Protein AF-A0A7D9DNH7-F1 (afdb_monomer_lite)

Radius of gyration: 18.73 Å; chains: 1; bounding box: 53×32×48 Å

pLDDT: mean 83.28, std 10.62, range [51.16, 94.81]

Structure (mmCIF, N/CA/C/O backbone):
data_AF-A0A7D9DNH7-F1
#
_entry.id   AF-A0A7D9DNH7-F1
#
loop_
_atom_site.group_PDB
_atom_site.id
_atom_site.type_symbol
_atom_site.label_atom_id
_atom_site.label_alt_id
_atom_site.label_comp_id
_atom_site.label_asym_id
_atom_site.label_entity_id
_atom_site.label_seq_id
_atom_site.pdbx_PDB_ins_code
_atom_site.Cartn_x
_atom_site.Cartn_y
_atom_site.Cartn_z
_atom_site.occupancy
_atom_site.B_iso_or_equiv
_atom_site.auth_seq_id
_atom_site.auth_comp_id
_atom_site.auth_asym_id
_atom_site.auth_atom_id
_atom_site.pdbx_PDB_model_num
ATOM 1 N N . MET A 1 1 ? 29.385 6.084 21.677 1.00 51.16 1 MET A N 1
ATOM 2 C CA . MET A 1 1 ? 28.179 6.344 20.855 1.00 51.16 1 MET A CA 1
ATOM 3 C C . MET A 1 1 ? 28.344 7.705 20.201 1.00 51.16 1 MET A C 1
ATOM 5 O O . MET A 1 1 ? 28.727 8.640 20.888 1.00 51.16 1 MET A O 1
ATOM 9 N N . CYS A 1 2 ? 28.185 7.783 18.880 1.00 61.97 2 CYS A N 1
ATOM 10 C CA . CYS A 1 2 ? 28.590 8.934 18.068 1.00 61.97 2 CYS A CA 1
ATOM 11 C C . CYS A 1 2 ? 27.784 10.197 18.430 1.00 61.97 2 CYS A C 1
ATOM 13 O O . CYS A 1 2 ? 26.560 10.192 18.310 1.00 61.97 2 CYS A O 1
ATOM 15 N N . SER A 1 3 ? 28.459 11.275 18.842 1.00 69.44 3 SER A N 1
ATOM 16 C CA . SER A 1 3 ? 27.865 12.588 19.164 1.00 69.44 3 SER A CA 1
ATOM 17 C C . SER A 1 3 ? 27.071 13.202 18.003 1.00 69.44 3 SER A C 1
ATOM 19 O O . SER A 1 3 ? 26.214 14.058 18.215 1.00 69.44 3 SER A O 1
ATOM 21 N N . SER A 1 4 ? 27.290 12.724 16.776 1.00 69.75 4 SER A N 1
ATOM 22 C CA . SER A 1 4 ? 26.483 13.082 15.610 1.00 69.75 4 SER A CA 1
ATOM 23 C C . SER A 1 4 ? 25.019 12.657 15.745 1.00 69.75 4 SER A C 1
ATOM 25 O O . SER A 1 4 ? 24.146 13.373 15.267 1.00 69.75 4 SER A O 1
ATOM 27 N N . LEU A 1 5 ? 24.724 11.548 16.438 1.00 69.06 5 LEU A N 1
ATOM 28 C CA . LEU A 1 5 ? 23.354 11.041 16.620 1.00 69.06 5 LEU A CA 1
ATOM 29 C C . LEU A 1 5 ? 22.525 11.875 17.610 1.00 69.06 5 LEU A C 1
ATOM 31 O O . LEU A 1 5 ? 21.301 11.778 17.613 1.00 69.06 5 LEU A O 1
ATOM 35 N N . THR A 1 6 ? 23.164 12.711 18.433 1.00 79.44 6 THR A N 1
ATOM 36 C CA . THR A 1 6 ? 22.495 13.615 19.386 1.00 79.44 6 THR A CA 1
ATOM 37 C C . THR A 1 6 ? 22.468 15.070 18.912 1.00 79.44 6 THR A C 1
ATOM 39 O O . THR A 1 6 ? 22.010 15.955 19.640 1.00 79.44 6 THR A O 1
ATOM 42 N N . ASN A 1 7 ? 22.918 15.345 17.682 1.00 88.94 7 ASN A N 1
ATOM 43 C CA . ASN A 1 7 ? 22.878 16.680 17.098 1.00 88.94 7 ASN A CA 1
ATOM 44 C C . ASN A 1 7 ? 21.425 17.180 17.002 1.00 88.94 7 ASN A C 1
ATOM 46 O O . ASN A 1 7 ? 20.582 16.568 16.348 1.00 88.94 7 ASN A O 1
ATOM 50 N N . LYS A 1 8 ? 21.130 18.321 17.636 1.00 88.38 8 LYS A N 1
ATOM 51 C CA . LYS A 1 8 ? 19.765 18.870 17.728 1.00 88.38 8 LYS A CA 1
ATOM 52 C C . LYS A 1 8 ? 19.143 19.153 16.359 1.00 88.38 8 LYS A C 1
ATOM 54 O O . LYS A 1 8 ? 17.944 18.951 16.194 1.00 88.38 8 LYS A O 1
ATOM 59 N N . THR A 1 9 ? 19.940 19.592 15.388 1.00 87.06 9 THR A N 1
ATOM 60 C CA . THR A 1 9 ? 19.488 19.861 14.018 1.00 87.06 9 THR A CA 1
ATOM 61 C C . THR A 1 9 ? 19.172 18.564 13.287 1.00 87.06 9 THR A C 1
ATOM 63 O O . THR A 1 9 ? 18.117 18.472 12.669 1.00 87.06 9 THR A O 1
ATOM 66 N N . LEU A 1 10 ? 20.022 17.539 13.423 1.00 82.19 10 LEU A N 1
ATOM 67 C CA . LEU A 1 10 ? 19.760 16.209 12.867 1.00 82.19 10 LEU A CA 1
ATOM 68 C C . LEU A 1 10 ? 18.488 15.602 13.468 1.00 82.19 10 LEU A C 1
ATOM 70 O O . LEU A 1 10 ? 17.602 15.183 12.735 1.00 82.19 10 LEU A O 1
ATOM 74 N N . VAL A 1 11 ? 18.359 15.614 14.795 1.00 82.50 11 VAL A N 1
ATOM 75 C CA . VAL A 1 11 ? 17.178 15.092 15.499 1.00 82.50 11 VAL A CA 1
ATOM 76 C C . VAL A 1 11 ? 15.916 15.860 15.101 1.00 82.50 11 VAL A C 1
ATOM 78 O O . VAL A 1 11 ? 14.865 15.254 14.907 1.00 82.50 11 VAL A O 1
ATOM 81 N N . LYS A 1 12 ? 16.000 17.185 14.943 1.00 81.62 12 LYS A N 1
ATOM 82 C CA . LYS A 1 12 ? 14.887 18.009 14.458 1.00 81.62 12 LYS A CA 1
ATOM 83 C C . LYS A 1 12 ? 14.516 17.656 13.017 1.00 81.62 12 LYS A C 1
ATOM 85 O O . LYS A 1 12 ? 13.336 17.479 12.746 1.00 81.62 12 LYS A O 1
ATOM 90 N N . GLY A 1 13 ? 15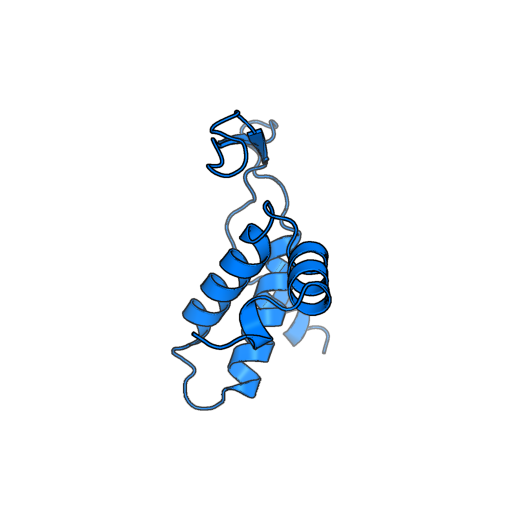.502 17.500 12.136 1.00 78.88 13 GLY A N 1
ATOM 91 C CA . GLY A 1 13 ? 15.292 17.084 10.750 1.00 78.88 13 GLY A CA 1
ATOM 92 C C . GLY A 1 13 ? 14.648 15.703 10.657 1.00 78.88 13 GLY A C 1
ATOM 93 O O . GLY A 1 13 ? 13.672 15.540 9.937 1.00 78.88 13 GLY A O 1
ATOM 94 N N . ILE A 1 14 ? 15.105 14.742 11.464 1.00 71.88 14 ILE A N 1
ATOM 95 C CA . ILE A 1 14 ? 14.503 13.405 11.555 1.00 71.88 14 ILE A CA 1
ATOM 96 C C . ILE A 1 14 ? 13.054 13.496 12.042 1.00 71.88 14 ILE A C 1
ATOM 98 O O . ILE A 1 14 ? 12.186 12.886 11.436 1.00 71.88 14 ILE A O 1
ATOM 102 N N . LYS A 1 15 ? 12.759 14.286 13.082 1.00 71.38 15 LYS A N 1
ATOM 103 C CA . LYS A 1 15 ? 11.382 14.481 13.576 1.00 71.38 15 LYS A CA 1
ATOM 104 C C . LYS A 1 15 ? 10.466 15.181 12.568 1.00 71.38 15 LYS A C 1
ATOM 106 O O . LYS A 1 15 ? 9.268 14.931 12.569 1.00 71.38 15 LYS A O 1
ATOM 111 N N . GLN A 1 16 ? 11.008 16.075 11.743 1.00 72.06 16 GLN A N 1
ATOM 112 C CA . GLN A 1 16 ? 10.260 16.758 10.683 1.00 72.06 16 GLN A CA 1
ATOM 113 C C . GLN A 1 16 ? 10.025 15.850 9.472 1.00 72.06 16 GLN A C 1
ATOM 115 O O . GLN A 1 16 ? 8.949 15.887 8.889 1.00 72.06 16 GLN A O 1
ATOM 120 N N . ALA A 1 17 ? 11.014 15.031 9.110 1.00 64.31 17 ALA A N 1
ATOM 121 C CA . ALA A 1 17 ? 10.916 14.063 8.018 1.00 64.31 17 ALA A CA 1
ATOM 122 C C . ALA A 1 17 ? 10.108 12.814 8.406 1.00 64.31 17 ALA A C 1
ATOM 124 O O . ALA A 1 17 ? 9.534 12.154 7.547 1.00 64.31 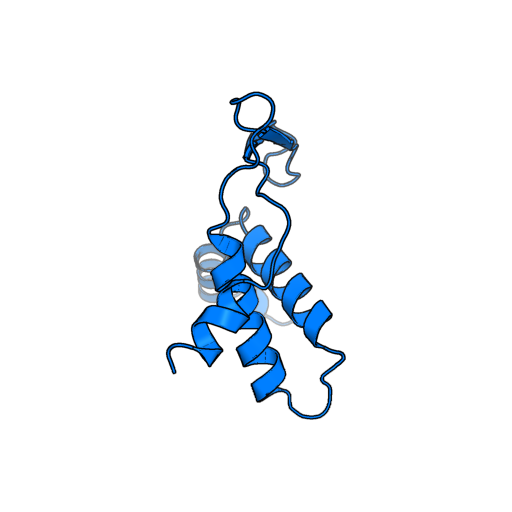17 ALA A O 1
ATOM 125 N N . CYS A 1 18 ? 10.069 12.494 9.697 1.00 56.59 18 CYS A N 1
ATOM 126 C CA . CYS A 1 18 ? 9.373 11.359 10.278 1.00 56.59 18 CYS A CA 1
ATOM 127 C C . CYS A 1 18 ? 8.596 11.846 11.512 1.00 56.59 18 CYS A C 1
ATOM 129 O O . CYS A 1 18 ? 9.069 11.695 12.647 1.00 56.59 18 CYS A O 1
ATOM 131 N N . PRO A 1 19 ? 7.422 12.484 11.324 1.00 61.34 19 PRO A N 1
ATOM 132 C CA . PRO A 1 19 ? 6.475 12.623 12.419 1.00 61.34 19 PRO A CA 1
ATOM 133 C C . PRO A 1 19 ? 6.210 11.221 12.975 1.00 61.34 19 PRO A C 1
ATOM 135 O O . PRO A 1 19 ? 6.101 10.263 12.212 1.00 61.34 19 PRO A O 1
ATOM 138 N N . ILE A 1 20 ? 6.135 11.107 14.301 1.00 55.97 20 ILE A N 1
ATOM 139 C CA . ILE A 1 20 ? 6.169 9.853 15.080 1.00 55.97 20 ILE A CA 1
ATOM 140 C C . ILE A 1 20 ? 5.081 8.815 14.697 1.00 55.97 20 ILE A C 1
ATOM 142 O O . ILE A 1 20 ? 5.055 7.715 15.240 1.00 55.97 20 ILE A O 1
ATOM 146 N N . GLU A 1 21 ? 4.208 9.127 13.735 1.00 55.81 21 GLU A N 1
ATOM 147 C CA . GLU A 1 21 ? 2.915 8.479 13.523 1.00 55.81 21 GLU A CA 1
ATOM 148 C C . GLU A 1 21 ? 2.615 7.953 12.109 1.00 55.81 21 GLU A C 1
ATOM 150 O O . GLU A 1 21 ? 1.562 7.349 11.917 1.00 55.81 21 GLU A O 1
ATOM 155 N N . GLN A 1 22 ? 3.482 8.087 11.099 1.00 59.34 22 GLN A N 1
ATOM 156 C CA . GLN A 1 22 ? 3.144 7.557 9.763 1.00 59.34 22 GLN A CA 1
ATOM 157 C C . GLN A 1 22 ? 4.311 6.908 9.015 1.00 59.34 22 GLN A C 1
ATOM 159 O O . GLN A 1 22 ? 4.745 7.385 7.972 1.00 59.34 22 GLN A O 1
ATOM 164 N N . THR A 1 23 ? 4.739 5.726 9.468 1.00 69.19 23 THR A N 1
ATOM 165 C CA . THR A 1 23 ? 5.520 4.802 8.621 1.00 69.19 23 THR A CA 1
ATOM 166 C C . THR A 1 23 ? 4.638 3.882 7.786 1.00 69.19 23 THR A C 1
ATOM 168 O O . THR A 1 23 ? 5.141 3.242 6.882 1.00 69.19 23 THR A O 1
ATOM 171 N N . SER A 1 24 ? 3.318 3.834 8.007 1.00 75.62 24 SER A N 1
ATOM 172 C CA . SER A 1 24 ? 2.465 2.809 7.374 1.00 75.62 24 SER A CA 1
ATOM 173 C C . SER A 1 24 ? 2.511 2.780 5.838 1.00 75.62 24 SER A C 1
ATOM 175 O O . SER A 1 24 ? 2.436 1.705 5.250 1.00 75.62 24 SER A O 1
ATOM 177 N N . CYS A 1 25 ? 2.674 3.940 5.191 1.00 81.00 25 CYS A N 1
ATOM 178 C CA . CYS A 1 25 ? 2.846 4.032 3.740 1.00 81.00 25 CYS A CA 1
ATOM 179 C C . CYS A 1 25 ? 4.225 3.501 3.308 1.00 81.00 25 CYS A C 1
ATOM 181 O O . CYS A 1 25 ? 4.320 2.709 2.375 1.00 81.00 25 CYS A O 1
ATOM 183 N N . LEU A 1 26 ? 5.278 3.864 4.049 1.00 84.94 26 LEU A N 1
ATOM 184 C CA . LEU A 1 26 ? 6.644 3.385 3.835 1.00 84.94 26 LEU A CA 1
ATOM 185 C C . LEU A 1 26 ? 6.760 1.869 4.076 1.00 84.94 26 LEU A C 1
ATOM 187 O O . LEU A 1 26 ? 7.304 1.154 3.242 1.00 84.94 26 LEU A O 1
ATOM 191 N N . ASP A 1 27 ? 6.183 1.366 5.166 1.00 85.12 27 ASP A N 1
ATOM 192 C CA . ASP A 1 27 ? 6.101 -0.059 5.500 1.00 85.12 27 ASP A CA 1
ATOM 193 C C . ASP A 1 27 ? 5.321 -0.829 4.424 1.00 85.12 27 ASP A C 1
ATOM 195 O O . ASP A 1 27 ? 5.725 -1.915 4.001 1.00 85.12 27 ASP A O 1
ATOM 199 N N . GLY A 1 28 ? 4.225 -0.240 3.930 1.00 88.25 28 GLY A N 1
ATOM 200 C CA . GLY A 1 28 ? 3.458 -0.765 2.804 1.00 88.25 28 GLY A CA 1
ATOM 201 C C . GLY A 1 28 ? 4.298 -0.864 1.531 1.00 88.25 28 GLY A C 1
ATOM 202 O O . GLY A 1 28 ? 4.306 -1.909 0.881 1.00 88.25 28 GLY A O 1
ATOM 203 N N . PHE A 1 29 ? 5.062 0.179 1.204 1.00 91.38 29 PHE A N 1
ATOM 204 C CA . PHE A 1 29 ? 5.954 0.177 0.048 1.00 91.38 29 PHE A CA 1
ATOM 205 C C . PHE A 1 29 ? 7.076 -0.859 0.186 1.00 91.38 29 PHE A C 1
ATOM 207 O O . PHE A 1 29 ? 7.321 -1.620 -0.749 1.00 91.38 29 PHE A O 1
ATOM 214 N N . HIS A 1 30 ? 7.706 -0.973 1.359 1.00 90.88 30 HIS A N 1
ATOM 215 C CA . HIS A 1 30 ? 8.704 -2.012 1.628 1.00 90.88 30 HIS A CA 1
ATOM 216 C C . HIS A 1 30 ? 8.135 -3.425 1.465 1.00 90.88 30 HIS A C 1
ATOM 218 O O . HIS A 1 30 ? 8.806 -4.299 0.914 1.00 90.88 30 HIS A O 1
ATOM 224 N N . SER A 1 31 ? 6.889 -3.657 1.888 1.00 91.38 31 SER A N 1
ATOM 225 C CA . SER A 1 31 ? 6.207 -4.932 1.651 1.00 91.38 31 SER A CA 1
ATOM 226 C C . SER A 1 31 ? 6.058 -5.226 0.155 1.00 91.38 31 SER A C 1
ATOM 228 O O . SER A 1 31 ? 6.353 -6.342 -0.271 1.00 91.38 31 SER A O 1
ATOM 230 N N . VAL A 1 32 ? 5.680 -4.229 -0.654 1.00 93.00 32 VAL A N 1
ATOM 231 C CA . VAL A 1 32 ? 5.583 -4.370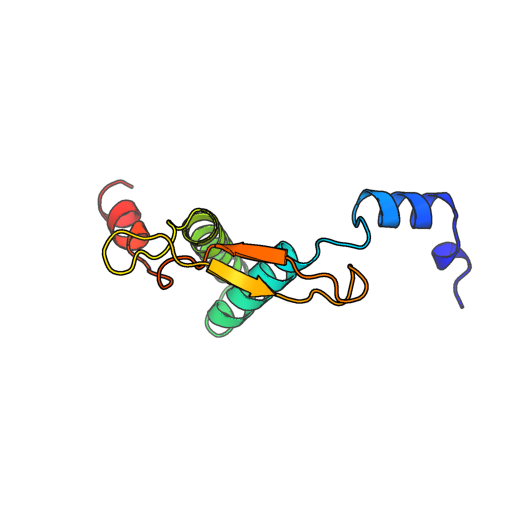 -2.117 1.00 93.00 32 VAL A CA 1
ATOM 232 C C . VAL A 1 32 ? 6.954 -4.627 -2.747 1.00 93.00 32 VAL A C 1
ATOM 234 O O . VAL A 1 32 ? 7.087 -5.561 -3.532 1.00 93.00 32 VAL A O 1
ATOM 237 N N . LEU A 1 33 ? 7.999 -3.886 -2.366 1.00 91.75 33 LEU A N 1
ATOM 238 C CA . LEU A 1 33 ? 9.369 -4.136 -2.838 1.00 91.75 33 LEU A CA 1
ATOM 239 C C . LEU A 1 33 ? 9.802 -5.588 -2.582 1.00 91.75 33 LEU A C 1
ATOM 241 O O . LEU A 1 33 ? 10.352 -6.237 -3.472 1.00 91.75 33 LEU A O 1
ATOM 245 N N . ASN A 1 34 ? 9.498 -6.126 -1.397 1.00 91.06 34 ASN A N 1
ATOM 246 C CA . ASN A 1 34 ? 9.804 -7.514 -1.056 1.00 91.06 34 ASN A CA 1
ATOM 247 C C . ASN A 1 34 ? 9.058 -8.519 -1.943 1.00 91.06 34 ASN A C 1
ATOM 249 O O . ASN A 1 34 ? 9.636 -9.547 -2.294 1.00 91.06 34 ASN A O 1
ATOM 253 N N . GLN A 1 35 ? 7.821 -8.229 -2.361 1.00 90.12 35 GLN A N 1
ATOM 254 C CA . GLN A 1 35 ? 7.089 -9.089 -3.299 1.00 90.12 35 GLN A CA 1
ATOM 255 C C . GLN A 1 35 ? 7.804 -9.188 -4.650 1.00 90.12 35 GLN A C 1
ATOM 257 O O . GLN A 1 35 ? 7.893 -10.280 -5.202 1.00 90.12 35 GLN A O 1
ATOM 262 N N . PHE A 1 36 ? 8.379 -8.091 -5.148 1.00 88.69 36 PHE A N 1
ATOM 263 C CA . PHE A 1 36 ? 9.112 -8.065 -6.420 1.00 88.69 36 PHE A CA 1
ATOM 264 C C . PHE A 1 36 ? 10.582 -8.497 -6.305 1.00 88.69 36 PHE A C 1
ATOM 266 O O . PHE A 1 36 ? 11.242 -8.686 -7.325 1.00 88.69 36 PHE A O 1
ATOM 273 N N . SER A 1 37 ? 11.098 -8.711 -5.092 1.00 84.00 37 SER A N 1
ATOM 274 C CA . SER A 1 37 ? 12.519 -9.003 -4.839 1.00 84.00 37 SER A CA 1
ATOM 275 C C . SER A 1 37 ? 13.056 -10.254 -5.542 1.00 84.00 37 SER A C 1
ATOM 277 O O . SER A 1 37 ? 14.254 -10.339 -5.791 1.00 84.00 37 SER A O 1
ATOM 279 N N . HIS A 1 38 ? 12.193 -11.207 -5.906 1.00 78.50 38 HIS A N 1
ATOM 280 C CA . HIS A 1 38 ? 12.568 -12.415 -6.644 1.00 78.50 38 HIS A CA 1
ATOM 281 C C . HIS A 1 38 ? 12.936 -12.143 -8.117 1.00 78.50 38 HIS A C 1
ATOM 283 O O . HIS A 1 38 ? 13.545 -12.996 -8.760 1.00 78.50 38 HIS A O 1
ATOM 289 N N . LEU A 1 39 ? 12.672 -10.941 -8.647 1.00 72.75 39 LEU A N 1
ATOM 290 C CA . LEU A 1 39 ? 13.092 -10.487 -9.984 1.00 72.75 39 LEU A CA 1
ATOM 291 C C . LEU A 1 39 ? 14.598 -10.129 -10.050 1.00 72.75 39 LEU A C 1
ATOM 293 O O . LEU A 1 39 ? 15.012 -9.257 -10.813 1.00 72.75 39 LEU A O 1
ATOM 297 N N . GLN A 1 40 ? 15.422 -10.831 -9.261 1.00 61.56 40 GLN A N 1
ATOM 298 C CA . GLN A 1 40 ? 16.791 -10.533 -8.793 1.00 61.56 40 GLN A C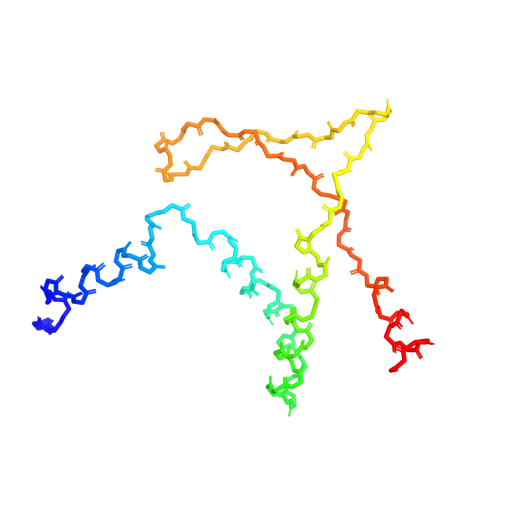A 1
ATOM 299 C C . GLN A 1 40 ? 17.844 -10.157 -9.852 1.00 61.56 40 GLN A C 1
ATOM 301 O O . GLN A 1 40 ? 18.962 -9.800 -9.491 1.00 61.56 40 GLN A O 1
ATOM 306 N N . ARG A 1 41 ? 17.541 -10.224 -11.152 1.00 66.12 41 ARG A N 1
ATOM 307 C CA . ARG A 1 41 ? 18.511 -9.898 -12.210 1.00 66.12 41 ARG A CA 1
ATOM 308 C C . ARG A 1 41 ? 18.689 -8.405 -12.447 1.00 66.12 41 ARG A C 1
ATOM 310 O O . ARG A 1 41 ? 19.704 -8.024 -13.019 1.00 66.12 41 ARG A O 1
ATOM 317 N N . ASN A 1 42 ? 17.744 -7.556 -12.039 1.00 76.38 42 ASN A N 1
ATOM 318 C CA . ASN A 1 42 ? 17.888 -6.119 -12.246 1.00 76.38 42 ASN A CA 1
ATOM 319 C C . ASN A 1 42 ? 17.120 -5.295 -11.204 1.00 76.38 42 ASN A C 1
ATOM 321 O O . ASN A 1 42 ? 15.893 -5.186 -11.235 1.00 76.38 42 ASN A O 1
ATOM 325 N N . VAL A 1 43 ? 17.882 -4.673 -10.305 1.00 80.12 43 VAL A N 1
ATOM 326 C CA . VAL A 1 43 ? 17.370 -3.833 -9.216 1.00 80.12 43 VAL A CA 1
ATOM 327 C C . VAL A 1 43 ? 16.545 -2.657 -9.747 1.00 80.12 43 VAL A C 1
ATOM 329 O O . VAL A 1 43 ? 15.535 -2.316 -9.136 1.00 80.12 43 VAL A O 1
ATOM 332 N N . LEU A 1 44 ? 16.914 -2.071 -10.891 1.00 84.06 44 LEU A N 1
ATOM 333 C CA . LEU A 1 44 ? 16.202 -0.931 -11.472 1.00 84.06 44 LEU A CA 1
ATOM 334 C C . LEU A 1 44 ? 14.796 -1.327 -11.940 1.00 84.06 44 LEU A C 1
ATOM 336 O O . LEU A 1 44 ? 13.827 -0.672 -11.563 1.00 84.06 44 LEU A O 1
ATOM 340 N N . TYR A 1 45 ? 14.668 -2.422 -12.697 1.00 82.88 45 TYR A N 1
ATOM 341 C CA . TYR A 1 45 ? 13.358 -2.909 -13.153 1.00 82.88 45 TYR A CA 1
ATOM 342 C C . TYR A 1 45 ? 12.470 -3.337 -11.982 1.00 82.88 45 TYR A C 1
ATOM 344 O O . TYR A 1 45 ? 11.283 -3.022 -11.960 1.00 82.88 45 TYR A O 1
ATOM 352 N N . MET A 1 46 ? 13.052 -3.993 -10.976 1.00 88.19 46 MET A N 1
ATOM 353 C CA . MET A 1 46 ? 12.341 -4.391 -9.761 1.00 88.19 46 MET A CA 1
ATOM 354 C C . MET A 1 46 ? 11.759 -3.183 -9.015 1.00 88.19 46 MET A C 1
ATOM 356 O O . MET A 1 46 ? 10.587 -3.197 -8.640 1.00 88.19 46 MET A O 1
ATOM 360 N N . HIS A 1 47 ? 12.547 -2.118 -8.834 1.00 89.56 47 HIS A N 1
ATOM 361 C CA . HIS A 1 47 ? 12.077 -0.899 -8.172 1.00 89.56 47 HIS A CA 1
ATOM 362 C C . HIS A 1 47 ? 11.028 -0.169 -9.009 1.00 89.56 47 HIS A C 1
ATOM 364 O O . HIS A 1 47 ? 10.025 0.270 -8.454 1.00 89.56 47 HIS A O 1
ATOM 370 N N . ALA A 1 48 ? 11.213 -0.082 -10.329 1.00 89.81 48 ALA A N 1
ATOM 371 C CA . ALA A 1 48 ? 10.242 0.550 -11.218 1.00 89.81 48 ALA A CA 1
ATOM 372 C C . ALA A 1 48 ? 8.873 -0.150 -11.143 1.00 89.81 48 ALA A C 1
ATOM 374 O O . ALA A 1 48 ? 7.855 0.510 -10.937 1.00 89.81 48 ALA A O 1
ATOM 375 N N . LEU A 1 49 ? 8.847 -1.485 -11.224 1.00 89.94 49 LEU A N 1
ATOM 376 C CA . LEU A 1 49 ? 7.618 -2.276 -11.104 1.00 89.94 49 LEU A CA 1
ATOM 377 C C . LEU A 1 49 ? 6.963 -2.119 -9.730 1.00 89.94 49 LEU A C 1
ATOM 379 O O . LEU A 1 49 ? 5.751 -1.936 -9.653 1.00 89.94 49 LEU A O 1
ATOM 383 N N . ALA A 1 50 ? 7.752 -2.138 -8.654 1.00 92.56 50 ALA A N 1
ATOM 384 C CA . ALA A 1 50 ? 7.236 -1.963 -7.303 1.00 92.56 50 ALA A CA 1
ATOM 385 C C . ALA A 1 50 ? 6.633 -0.568 -7.080 1.00 92.56 50 ALA A C 1
ATOM 387 O O . ALA A 1 50 ? 5.561 -0.466 -6.491 1.00 92.56 50 ALA A O 1
ATOM 388 N N . VAL A 1 51 ? 7.280 0.496 -7.571 1.00 92.56 51 VAL A N 1
ATOM 389 C CA . VAL A 1 51 ? 6.760 1.873 -7.490 1.00 92.56 51 VAL A CA 1
ATOM 390 C C . VAL A 1 51 ? 5.463 2.004 -8.278 1.00 92.56 51 VAL A C 1
ATOM 392 O O . VAL A 1 51 ? 4.481 2.517 -7.745 1.00 92.56 51 VAL A O 1
ATOM 395 N N . MET A 1 52 ? 5.424 1.501 -9.515 1.00 91.31 52 MET A N 1
ATOM 396 C CA . MET A 1 52 ? 4.204 1.524 -10.325 1.00 91.31 52 MET A CA 1
ATOM 397 C C . MET A 1 52 ? 3.072 0.748 -9.646 1.00 91.31 52 MET A C 1
ATOM 399 O O . MET A 1 52 ? 1.993 1.302 -9.447 1.00 91.31 52 MET A O 1
ATOM 403 N N . HIS A 1 53 ? 3.329 -0.495 -9.222 1.00 93.75 53 HIS A N 1
ATOM 404 C CA . HIS A 1 53 ? 2.333 -1.325 -8.544 1.00 93.75 53 HIS A CA 1
ATOM 405 C C . HIS A 1 53 ? 1.825 -0.663 -7.261 1.00 93.75 53 HIS A C 1
ATOM 407 O O . HIS A 1 53 ? 0.617 -0.627 -7.031 1.00 93.75 53 HIS A O 1
ATOM 413 N N . PHE A 1 54 ? 2.727 -0.108 -6.446 1.00 93.38 54 PHE A N 1
ATOM 414 C CA . PHE A 1 54 ? 2.377 0.574 -5.205 1.00 93.38 54 PHE A CA 1
ATOM 415 C C . PHE A 1 54 ? 1.498 1.796 -5.458 1.00 93.38 54 PHE A C 1
ATOM 417 O O . PHE A 1 54 ? 0.451 1.917 -4.831 1.00 93.38 54 PHE A O 1
ATOM 424 N N . ASN A 1 55 ? 1.873 2.657 -6.406 1.00 91.31 55 ASN A N 1
ATOM 425 C CA . ASN A 1 55 ? 1.115 3.867 -6.727 1.00 91.31 55 ASN A CA 1
ATOM 426 C C . ASN A 1 55 ? -0.291 3.536 -7.239 1.00 91.31 55 ASN A C 1
ATOM 428 O O . ASN A 1 55 ? -1.263 4.121 -6.767 1.00 91.31 55 ASN A O 1
ATOM 432 N N . GLN A 1 56 ? -0.409 2.555 -8.139 1.00 90.00 56 GLN A N 1
ATOM 433 C CA . GLN A 1 56 ? -1.705 2.102 -8.654 1.00 90.00 56 GLN A CA 1
ATOM 434 C C . GLN A 1 56 ? -2.570 1.482 -7.546 1.00 90.00 56 GLN A C 1
ATOM 436 O O . GLN A 1 56 ? -3.778 1.696 -7.486 1.00 90.00 56 GLN A O 1
ATOM 441 N N . ASN A 1 57 ? -1.951 0.767 -6.602 1.00 90.31 57 ASN A N 1
ATOM 442 C CA . ASN A 1 57 ? -2.663 0.128 -5.497 1.00 90.31 57 ASN A CA 1
ATOM 443 C C . ASN A 1 57 ? -2.892 1.041 -4.275 1.00 90.31 57 ASN A C 1
ATOM 445 O O . ASN A 1 57 ? -3.612 0.635 -3.353 1.00 90.31 57 ASN A O 1
ATOM 449 N N . LEU A 1 58 ? -2.318 2.249 -4.244 1.00 87.00 58 LEU A N 1
ATOM 450 C CA . LEU A 1 58 ? -2.504 3.222 -3.161 1.00 87.00 58 LEU A CA 1
ATOM 451 C C . LEU A 1 58 ? -3.891 3.873 -3.226 1.00 87.00 58 LEU A C 1
ATOM 453 O O . LEU A 1 58 ? -4.520 4.081 -2.191 1.00 87.00 58 LEU A O 1
ATOM 457 N N . SER A 1 59 ? -4.388 4.121 -4.438 1.00 82.50 59 SER A N 1
ATOM 458 C CA . SER A 1 59 ? -5.663 4.803 -4.706 1.00 82.50 59 SER A CA 1
ATOM 459 C C . SER A 1 59 ? -6.833 3.840 -4.931 1.00 82.50 59 SER A C 1
ATOM 461 O O . SER A 1 59 ? -7.794 4.177 -5.619 1.00 82.50 59 SER A O 1
ATOM 463 N N . ARG A 1 60 ? -6.764 2.623 -4.378 1.00 88.44 60 ARG A N 1
ATOM 464 C CA . ARG A 1 60 ? -7.825 1.622 -4.554 1.00 88.44 60 ARG A CA 1
ATOM 465 C C . ARG A 1 60 ? -9.121 2.046 -3.884 1.00 88.44 60 ARG A C 1
ATOM 467 O O . ARG A 1 60 ? -9.129 2.521 -2.749 1.00 88.44 60 ARG A O 1
ATOM 474 N N . GLU A 1 61 ? -10.216 1.756 -4.572 1.00 89.69 61 GLU A N 1
ATOM 475 C CA . GLU A 1 61 ? -11.560 1.988 -4.068 1.00 89.69 61 GLU A CA 1
ATOM 476 C C . GLU A 1 61 ? -11.854 1.177 -2.802 1.00 89.69 61 GLU A C 1
ATOM 478 O O . GLU A 1 61 ? -11.298 0.095 -2.555 1.00 89.69 61 GLU A O 1
ATOM 483 N N . THR A 1 62 ? -12.776 1.699 -1.996 1.00 91.69 62 THR A N 1
ATOM 484 C CA . THR A 1 62 ? -13.294 1.000 -0.825 1.00 91.69 62 THR A CA 1
ATOM 485 C C . THR A 1 62 ? -14.092 -0.220 -1.258 1.00 91.69 62 THR A C 1
ATOM 487 O O . THR A 1 62 ? -14.956 -0.160 -2.130 1.00 91.69 62 THR A O 1
ATOM 490 N N . ARG A 1 63 ? -13.867 -1.346 -0.590 1.00 93.38 63 ARG A N 1
ATOM 491 C CA . ARG A 1 63 ? -14.672 -2.546 -0.770 1.00 93.38 63 ARG A CA 1
ATOM 492 C C . ARG A 1 63 ? -16.110 -2.285 -0.322 1.00 93.38 63 ARG A C 1
ATOM 494 O O . ARG A 1 63 ? -16.341 -1.863 0.807 1.00 93.38 63 ARG A O 1
ATOM 501 N N . MET A 1 64 ? -17.066 -2.656 -1.167 1.00 93.31 64 MET A N 1
ATOM 502 C CA . MET A 1 64 ? -18.499 -2.579 -0.876 1.00 93.31 64 MET A CA 1
ATOM 503 C C . MET A 1 64 ? -19.063 -3.952 -0.486 1.00 93.31 64 MET A C 1
ATOM 505 O O . MET A 1 64 ? -18.670 -4.980 -1.038 1.00 93.31 64 MET A O 1
ATOM 509 N N . LYS A 1 65 ? -20.015 -3.988 0.451 1.00 92.38 65 LYS A N 1
ATOM 510 C CA . LYS A 1 65 ? -20.846 -5.166 0.751 1.00 92.38 65 LYS A CA 1
ATOM 511 C C . LYS A 1 65 ? -22.292 -4.734 0.912 1.00 92.38 65 LYS A C 1
ATOM 513 O O . LYS A 1 65 ? -22.595 -3.917 1.771 1.00 92.38 65 LYS A O 1
ATOM 518 N N . ASN A 1 66 ? -23.167 -5.284 0.073 1.00 93.00 66 ASN A N 1
ATOM 519 C CA . ASN A 1 66 ? -24.588 -4.923 0.007 1.00 93.00 66 ASN A CA 1
ATOM 520 C C . ASN A 1 66 ? -24.815 -3.404 -0.154 1.00 93.00 66 ASN A C 1
ATOM 522 O O . ASN A 1 66 ? -25.718 -2.845 0.454 1.00 93.00 66 ASN A O 1
ATOM 526 N N . GLY A 1 67 ? -23.957 -2.731 -0.931 1.00 91.25 67 GLY A N 1
ATOM 527 C CA . GLY A 1 67 ? -24.026 -1.279 -1.140 1.00 91.25 67 GLY A CA 1
ATOM 528 C C . GLY A 1 67 ? -23.437 -0.423 -0.013 1.00 91.25 67 GLY A C 1
ATOM 529 O O . GLY A 1 67 ? -23.513 0.797 -0.095 1.00 91.25 67 GLY A O 1
ATOM 530 N N . VAL A 1 68 ? -22.823 -1.027 1.012 1.00 92.69 68 VAL A N 1
ATOM 531 C CA . VAL A 1 68 ? -22.206 -0.310 2.140 1.00 92.69 68 VAL A CA 1
ATOM 532 C C . VAL A 1 68 ? -20.682 -0.436 2.094 1.00 92.69 68 VAL A C 1
ATOM 534 O O . VAL A 1 68 ? -20.156 -1.539 1.915 1.00 92.69 68 VAL A O 1
ATOM 537 N N . GLU A 1 69 ? -19.977 0.686 2.275 1.00 93.94 69 GLU A N 1
ATOM 538 C CA . GLU A 1 69 ? -18.514 0.721 2.396 1.00 93.94 69 GLU A CA 1
ATOM 539 C C . GLU A 1 69 ? -18.045 -0.108 3.598 1.00 93.94 69 GLU A C 1
ATOM 541 O O . GLU A 1 69 ? -18.559 0.013 4.711 1.00 93.94 69 GLU A O 1
ATOM 546 N N . GLN A 1 70 ? -17.035 -0.947 3.387 1.00 94.81 70 GLN A N 1
ATOM 547 C CA . GLN A 1 70 ? -16.417 -1.699 4.466 1.00 94.81 70 GLN A CA 1
ATOM 548 C C . GLN A 1 70 ? -15.338 -0.884 5.168 1.00 94.81 70 GLN A C 1
ATOM 550 O O . GLN A 1 70 ? -14.416 -0.353 4.544 1.00 94.81 70 GLN A O 1
ATOM 555 N N . CYS A 1 71 ? -15.402 -0.898 6.494 1.00 92.94 71 CYS A N 1
ATOM 556 C CA . CYS A 1 71 ? -14.407 -0.304 7.368 1.00 92.94 71 CYS A CA 1
ATOM 557 C C . CYS A 1 71 ? -13.928 -1.330 8.395 1.00 92.94 71 CYS A C 1
ATOM 559 O O . CYS A 1 71 ? -14.675 -2.222 8.797 1.00 92.94 71 CYS A O 1
ATOM 561 N N . ASN A 1 72 ? -12.683 -1.184 8.831 1.00 91.56 72 ASN A N 1
ATOM 562 C CA . ASN A 1 72 ? -12.102 -1.941 9.926 1.00 91.56 72 ASN A CA 1
ATOM 563 C C . ASN A 1 72 ? -11.685 -0.987 11.046 1.00 91.56 72 ASN A C 1
ATOM 565 O O . ASN A 1 72 ? -11.185 0.108 10.780 1.00 91.56 72 ASN A O 1
ATOM 569 N N . VAL A 1 73 ? -11.866 -1.413 12.291 1.00 92.75 73 VAL A N 1
ATOM 570 C CA . VAL A 1 73 ? -11.366 -0.686 13.457 1.00 92.75 73 VAL A CA 1
ATOM 571 C C . VAL A 1 73 ? -9.962 -1.192 13.752 1.00 92.75 73 VAL A C 1
ATOM 573 O O . VAL A 1 73 ? -9.741 -2.387 13.937 1.00 92.75 73 VAL A O 1
ATOM 576 N N . VAL A 1 74 ? -8.995 -0.282 13.762 1.00 88.50 74 VAL A N 1
ATOM 577 C CA . VAL A 1 74 ? -7.592 -0.575 14.059 1.00 88.50 74 VAL A CA 1
ATOM 578 C C . VAL A 1 74 ? -7.203 0.182 15.317 1.00 88.50 74 VAL A C 1
ATOM 580 O O . VAL A 1 74 ? -7.668 1.295 15.525 1.00 88.50 74 VAL A O 1
ATOM 583 N N . TYR A 1 75 ? -6.331 -0.410 16.128 1.00 88.31 75 TYR A N 1
ATOM 584 C CA . TYR A 1 75 ? -5.806 0.183 17.358 1.00 88.31 75 TYR A CA 1
ATOM 585 C C . TYR A 1 75 ? -4.301 0.418 17.185 1.00 88.31 75 TYR A C 1
ATOM 587 O O . TYR A 1 75 ? -3.496 -0.474 17.480 1.00 88.31 75 TYR A O 1
ATOM 595 N N . PRO A 1 76 ? -3.879 1.553 16.598 1.00 81.12 76 PRO A N 1
ATOM 596 C CA . PRO A 1 76 ? -2.477 1.793 16.308 1.00 81.12 76 PRO A CA 1
ATOM 597 C C . PRO A 1 76 ? -1.702 2.027 17.604 1.00 81.12 76 PRO A C 1
ATOM 599 O O . PRO A 1 76 ? -2.096 2.829 18.447 1.00 81.12 76 PRO A O 1
ATOM 602 N N . LYS A 1 77 ? -0.547 1.368 17.739 1.00 77.44 77 LYS A N 1
ATOM 603 C CA . LYS A 1 77 ? 0.309 1.497 18.930 1.00 77.44 77 LYS A CA 1
ATOM 604 C C . LYS A 1 77 ? 0.777 2.934 19.181 1.00 77.44 77 LYS A C 1
ATOM 606 O O . LYS A 1 77 ? 0.959 3.307 20.330 1.00 77.44 77 LYS A O 1
ATOM 611 N N . PHE A 1 78 ? 0.967 3.720 18.119 1.00 74.19 78 PHE A N 1
ATOM 612 C CA . PHE A 1 78 ? 1.420 5.108 18.219 1.00 74.19 78 PHE A CA 1
ATOM 613 C C . 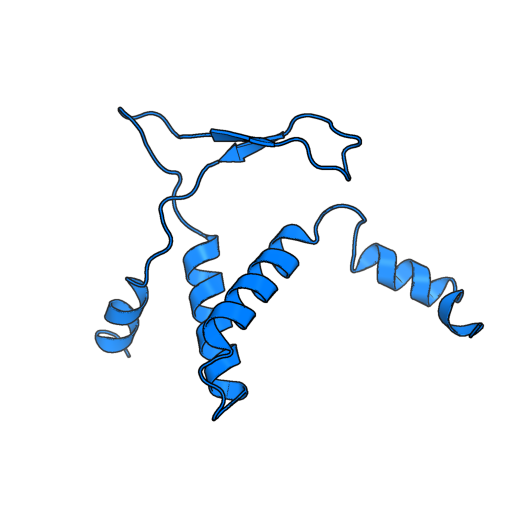PHE A 1 78 ? 0.337 6.053 18.767 1.00 74.19 78 PHE A C 1
ATOM 615 O O . PHE A 1 78 ? 0.678 7.018 19.434 1.00 74.19 78 PHE A O 1
ATOM 622 N N . MET A 1 79 ? -0.948 5.718 18.591 1.00 75.56 79 MET A N 1
ATOM 623 C CA . MET A 1 79 ? -2.078 6.450 19.182 1.00 75.56 79 MET A CA 1
ATOM 624 C C . MET A 1 79 ? -2.401 5.960 20.602 1.00 75.56 79 MET A C 1
ATOM 626 O O . MET A 1 79 ? -3.554 5.979 21.014 1.00 75.56 79 MET A O 1
ATOM 630 N N . ASN A 1 80 ? -1.432 5.400 21.336 1.00 80.88 80 ASN A N 1
ATOM 631 C CA . ASN A 1 80 ? -1.652 4.790 22.658 1.00 80.88 80 ASN A CA 1
ATOM 632 C C . ASN A 1 80 ? -2.796 3.752 22.696 1.00 80.88 80 ASN A C 1
ATOM 634 O O . ASN A 1 80 ? -3.413 3.534 23.737 1.00 80.88 80 ASN A O 1
ATOM 638 N N . GLY A 1 81 ? -3.077 3.095 21.565 1.00 83.12 81 GLY A N 1
ATOM 639 C CA . GLY A 1 81 ? -4.177 2.143 21.455 1.00 83.12 81 GLY A CA 1
ATOM 640 C C . GLY A 1 81 ? -5.562 2.775 21.296 1.00 83.12 81 GLY A C 1
ATOM 641 O O . GLY A 1 81 ? -6.546 2.072 21.501 1.00 83.12 81 GLY A O 1
ATOM 642 N N . GLU A 1 82 ? -5.680 4.049 20.916 1.00 88.31 82 GLU A N 1
ATOM 643 C CA . GLU A 1 82 ? -6.962 4.621 20.490 1.00 88.31 82 GLU A CA 1
ATOM 644 C C . GLU A 1 82 ? -7.465 3.975 19.191 1.00 88.31 82 GLU A C 1
ATOM 646 O O . GLU A 1 82 ? -6.695 3.576 18.311 1.00 88.31 82 GLU A O 1
ATOM 651 N N . ALA A 1 83 ? 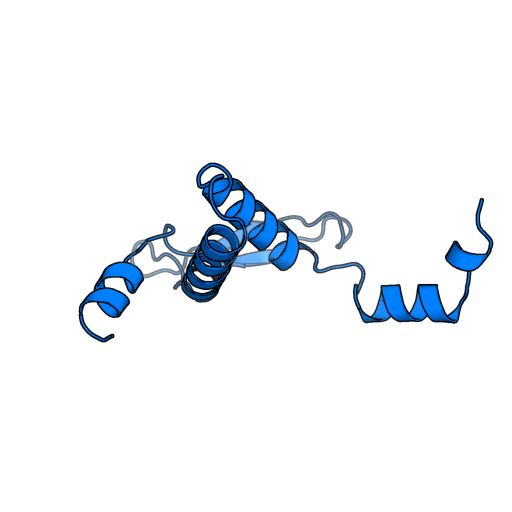-8.788 3.856 19.074 1.00 90.88 83 ALA A N 1
ATOM 652 C CA . ALA A 1 83 ? -9.436 3.246 17.923 1.00 90.88 83 ALA A CA 1
ATOM 653 C C . ALA A 1 83 ? -9.472 4.209 16.728 1.00 90.88 83 ALA A C 1
ATOM 655 O O . ALA A 1 83 ? -9.949 5.336 16.836 1.00 90.88 83 ALA A O 1
ATOM 656 N N . VAL A 1 84 ? -9.057 3.730 15.557 1.00 89.44 84 VAL A N 1
ATOM 657 C CA . VAL A 1 84 ? -9.163 4.448 14.283 1.00 89.44 84 VAL A CA 1
ATOM 658 C C . VAL A 1 84 ? -9.938 3.597 13.285 1.00 89.44 84 VAL A C 1
ATOM 660 O O . VAL A 1 84 ? -9.612 2.431 13.053 1.00 89.44 84 VAL A O 1
ATOM 663 N N . VAL A 1 85 ? -10.946 4.195 12.653 1.00 91.06 85 VAL A N 1
ATOM 664 C CA . VAL A 1 85 ? -11.693 3.568 11.559 1.00 91.06 85 VAL A CA 1
ATOM 665 C C . VAL A 1 85 ? -10.903 3.729 10.261 1.00 91.06 85 VAL A C 1
ATOM 667 O O . VAL A 1 85 ? -10.570 4.843 9.861 1.00 91.06 85 VAL A O 1
ATOM 670 N N . ARG A 1 86 ? -10.599 2.619 9.585 1.00 88.88 86 ARG A N 1
ATOM 671 C CA . ARG A 1 86 ? -9.930 2.604 8.277 1.00 88.88 86 ARG A CA 1
ATOM 672 C C . ARG A 1 86 ? -10.815 1.940 7.234 1.00 88.88 86 ARG A C 1
ATOM 674 O O . ARG A 1 86 ? -11.342 0.856 7.475 1.00 88.88 86 ARG A O 1
ATOM 681 N N . LYS A 1 87 ? -10.931 2.559 6.060 1.00 91.50 87 LYS A N 1
ATOM 682 C CA . LYS A 1 87 ? -11.598 1.960 4.898 1.00 91.50 87 LYS A CA 1
ATOM 683 C C . LYS A 1 87 ? -10.842 0.707 4.455 1.00 91.50 87 LYS A C 1
ATOM 685 O O . LYS A 1 87 ? -9.611 0.699 4.433 1.00 91.50 87 LYS A O 1
ATOM 690 N N . VAL A 1 88 ? -11.571 -0.355 4.128 1.00 91.38 88 VAL A N 1
ATOM 691 C CA . VAL A 1 88 ? -10.990 -1.601 3.616 1.00 91.38 88 VAL A CA 1
ATOM 692 C C . VAL A 1 88 ? -10.940 -1.498 2.095 1.00 91.38 88 VAL A C 1
ATOM 694 O O . VAL A 1 88 ? -12.003 -1.519 1.477 1.00 91.38 88 VAL A O 1
ATOM 697 N N . PRO A 1 89 ? -9.758 -1.394 1.465 1.00 91.00 89 PRO A N 1
ATOM 698 C CA . PRO A 1 89 ? -9.687 -1.341 0.012 1.00 91.00 89 PRO A CA 1
ATOM 699 C C . PRO A 1 89 ? -10.105 -2.679 -0.618 1.00 91.00 89 PRO A C 1
ATOM 701 O O . PRO A 1 89 ? -10.040 -3.749 0.008 1.00 91.00 89 PRO A O 1
ATOM 704 N N . VAL A 1 90 ? -10.513 -2.637 -1.887 1.00 92.56 90 VAL A N 1
ATOM 705 C CA . VAL A 1 90 ? -10.678 -3.835 -2.729 1.00 92.56 90 VAL A CA 1
ATOM 706 C C . VAL A 1 90 ? -9.379 -4.647 -2.795 1.00 92.56 90 VAL A C 1
ATOM 708 O O . VAL A 1 90 ? -8.313 -4.167 -2.417 1.00 92.56 90 VAL A O 1
ATOM 711 N N . LYS A 1 91 ? -9.436 -5.914 -3.224 1.00 91.06 91 LYS A N 1
ATOM 712 C CA . LYS A 1 91 ? -8.223 -6.747 -3.342 1.00 91.06 91 LYS A CA 1
ATOM 713 C C . LYS A 1 91 ? -7.226 -6.078 -4.302 1.00 91.06 91 LYS A C 1
ATOM 715 O O . LYS A 1 91 ? -7.645 -5.428 -5.248 1.00 91.06 91 LYS A O 1
ATOM 720 N N . GLN A 1 92 ? -5.928 -6.221 -4.031 1.00 90.88 92 GLN A N 1
ATOM 721 C CA . GLN A 1 92 ? -4.897 -5.763 -4.966 1.00 90.88 92 GLN A CA 1
ATOM 722 C C . GLN A 1 92 ? -5.069 -6.450 -6.326 1.00 90.88 92 GLN A C 1
ATOM 724 O O . GLN A 1 92 ? -5.419 -7.637 -6.367 1.00 90.88 92 GLN A O 1
ATOM 729 N N . ASN A 1 93 ? -4.825 -5.714 -7.405 1.00 89.50 93 ASN A N 1
ATOM 730 C CA . ASN A 1 93 ? -4.957 -6.189 -8.779 1.00 89.50 93 ASN A CA 1
ATOM 731 C C . ASN A 1 93 ? -3.805 -5.666 -9.657 1.00 89.50 93 ASN A C 1
ATOM 733 O O . ASN A 1 93 ? -2.927 -4.926 -9.199 1.00 89.50 93 ASN A O 1
ATOM 737 N N . PHE A 1 94 ? -3.807 -6.120 -10.908 1.00 90.75 94 PHE A N 1
ATOM 738 C CA . PHE A 1 94 ? -2.811 -5.791 -11.927 1.00 90.75 94 PHE A CA 1
ATOM 739 C C . PHE A 1 94 ? -3.475 -5.201 -13.175 1.00 90.75 94 PHE A C 1
ATOM 741 O O . PHE A 1 94 ? -2.897 -5.254 -14.250 1.00 90.75 94 PHE A O 1
ATOM 748 N N . ASP A 1 95 ? -4.680 -4.644 -13.044 1.00 88.44 95 ASP A N 1
ATOM 749 C CA . ASP A 1 95 ? -5.492 -4.203 -14.188 1.00 88.44 95 ASP A CA 1
ATOM 750 C C . ASP A 1 95 ? -4.766 -3.110 -14.997 1.00 88.44 95 ASP A C 1
ATOM 752 O O . ASP A 1 95 ? -4.795 -3.114 -16.223 1.00 88.44 95 ASP A O 1
ATOM 756 N N . TYR A 1 96 ? -3.971 -2.278 -14.312 1.00 87.50 96 TYR A N 1
ATOM 757 C CA . TYR A 1 96 ? -3.092 -1.271 -14.915 1.00 87.50 96 TYR A CA 1
ATOM 758 C C . TYR A 1 96 ? -2.043 -1.848 -15.887 1.00 87.50 96 TYR A C 1
ATOM 760 O O . TYR A 1 96 ? -1.442 -1.102 -16.654 1.00 87.50 96 TYR A O 1
ATOM 768 N N . VAL A 1 97 ? -1.751 -3.152 -15.831 1.00 89.38 97 VAL A N 1
ATOM 769 C CA . VAL A 1 97 ? -0.807 -3.801 -16.750 1.00 89.38 97 VAL A CA 1
ATOM 770 C C . VAL A 1 97 ? -1.379 -3.793 -18.162 1.00 89.38 97 VAL A C 1
ATOM 772 O O . VAL A 1 97 ? -0.666 -3.437 -19.097 1.00 89.38 97 VAL A O 1
ATOM 775 N N . GLU A 1 98 ? -2.664 -4.114 -18.308 1.00 87.31 98 GLU A N 1
ATOM 776 C CA . GLU A 1 98 ? -3.340 -4.083 -19.604 1.00 87.31 98 GLU A CA 1
ATOM 777 C C . GLU A 1 98 ? -3.369 -2.662 -20.168 1.00 87.31 98 GLU A C 1
ATOM 779 O O . GLU A 1 98 ? -3.065 -2.473 -21.344 1.00 87.31 98 GLU A O 1
ATOM 784 N N . ASP A 1 99 ? -3.636 -1.659 -19.327 1.00 86.25 99 ASP A N 1
ATOM 785 C CA . ASP A 1 99 ? -3.630 -0.251 -19.739 1.00 86.25 99 ASP A CA 1
ATOM 786 C C . ASP A 1 99 ? -2.266 0.178 -20.300 1.00 86.25 99 ASP A C 1
ATOM 788 O O . ASP A 1 99 ? -2.201 0.854 -21.325 1.00 86.25 99 ASP A O 1
ATOM 792 N N . ILE A 1 100 ? -1.168 -0.259 -19.672 1.00 85.75 100 ILE A N 1
ATOM 793 C CA . ILE A 1 100 ? 0.199 0.034 -20.132 1.00 85.75 100 ILE A CA 1
ATOM 794 C C . ILE A 1 100 ? 0.489 -0.628 -21.486 1.00 85.75 100 ILE A C 1
ATOM 796 O O . ILE A 1 100 ? 1.144 -0.026 -22.333 1.00 85.75 100 ILE A O 1
ATOM 800 N N . TYR A 1 101 ? 0.029 -1.863 -21.710 1.00 84.81 101 TYR A N 1
ATOM 801 C CA . TYR A 1 101 ? 0.268 -2.566 -22.976 1.00 84.81 101 TYR A CA 1
ATOM 802 C C . TYR A 1 101 ? -0.577 -2.027 -24.135 1.00 84.81 101 TYR A C 1
ATOM 804 O O . TYR A 1 101 ? -0.122 -2.057 -25.279 1.00 84.81 101 TYR A O 1
ATOM 812 N N . HIS A 1 102 ? -1.787 -1.541 -23.857 1.00 84.38 102 HIS A N 1
ATOM 813 C CA . HIS A 1 102 ? -2.716 -1.051 -24.878 1.00 84.38 102 HIS A CA 1
ATOM 814 C C . HIS A 1 102 ? -2.608 0.456 -25.143 1.00 84.38 102 HIS A C 1
ATOM 816 O O . HIS A 1 102 ? -3.097 0.917 -26.174 1.00 84.38 102 HIS A O 1
ATOM 822 N N . ASN A 1 103 ? -1.964 1.219 -24.257 1.00 71.12 103 ASN A N 1
ATOM 823 C CA . ASN A 1 103 ? -1.747 2.657 -24.412 1.00 71.12 103 ASN A CA 1
ATOM 824 C C . ASN A 1 103 ? -0.303 3.049 -24.019 1.00 71.12 103 ASN A C 1
ATOM 826 O O . ASN A 1 103 ? -0.109 3.652 -22.958 1.00 71.12 103 ASN A O 1
ATOM 830 N N . PRO A 1 104 ? 0.699 2.648 -24.828 1.00 58.12 104 PRO A N 1
ATOM 831 C CA . PRO A 1 104 ? 2.119 2.858 -24.536 1.00 58.12 104 PRO A CA 1
ATOM 832 C C . PRO A 1 104 ? 2.568 4.325 -24.588 1.00 58.12 104 PRO A C 1
ATOM 834 O O . PRO A 1 104 ? 2.010 5.107 -25.392 1.00 58.12 104 PRO A O 1
#

Foldseek 3Di:
DDVVVVPPVVVVVCCVVDVPPDCPLVVLLVVLLVVLCVVPPDPVVSNVVSVVQSVVQVPADADDDPNDGDWDWDQDVSVVRDTDIDGHGDDRDDVVVVVVVVPD

Secondary structure (DSSP, 8-state):
--GGGG-HHHHHHHHHHS-TT--HHHHHHHHHHHHHTT-TT-HHHHHHHHHHHHHHHHTPPBPEETTEE-EEEE--GGGTT--EEEE-BPPP--HHHHHHHH--

Organism: Paramuricea clavata (NCBI:txid317549)

Sequence (104 aa):
MCSSLTNKTLVKGIKQACPIEQTSCLDGFHSVLNQFSHLQRNVLYMHALAVMHFNQNLSRETRMKNGVEQCNVVYPKFMNGEAVVRKVPVKQNFDYVEDIYHNP